Protein AF-A0A176ZD48-F1 (afdb_monomer)

Sequence (88 aa):
MGPIENFLTEMREQPCIGSELVDQLEGAHRAMEAEALSNMHARELLRAINWITAHTERSIVERLDQIQRLTSFKTHVILNMPHFTGWT

Mean predicted aligned error: 8.32 Å

Solvent-accessible surface area (backbone atoms only — not comparable to full-atom values): 5326 Å² total; per-residue (Å²): 127,54,41,49,59,50,43,50,50,58,45,67,73,34,91,87,46,58,66,68,59,52,52,50,51,52,51,51,48,56,53,41,55,61,46,26,77,82,31,70,68,42,41,52,49,52,50,53,48,35,55,48,40,55,46,74,92,50,55,72,66,60,42,48,53,52,51,45,59,72,69,61,68,82,74,79,95,78,80,79,68,82,75,79,56,93,70,133

Secondary structure (DSSP, 8-state):
--HHHHHHHHHHT-TTS-HHHHHHHHHHHHHHHHHHTT-HHHHHHHHHHHHHHT-TTS-HHHHHHHHHHHH---S-----GGGSS---

Nearest PDB structures (foldseek):
  5y6o-assembly1_A  TM=4.838E-01  e=7.200E+00  Homo sapiens

pLDDT: mean 78.42, std 18.61, range [33.06, 92.69]

Organism: NCBI:txid1497615

Foldseek 3Di:
DALVVVLLVVLVPDPPRDVVVSVVVVVVLVVLVVVVVPDVVSVVLNVQLSVLSNPPVDDSVVSVVVNCVSVVPPDDDDDPPPPVPPDD

Radius of gyration: 13.61 Å; Cα contacts (8 Å, |Δi|>4): 43; chains: 1; bounding box: 30×28×40 Å

Structure (mmCIF, N/CA/C/O backbone):
data_AF-A0A176ZD48-F1
#
_entry.id   AF-A0A176ZD48-F1
#
loop_
_atom_site.group_PDB
_atom_site.id
_atom_site.type_symbol
_atom_site.label_atom_id
_atom_site.label_alt_id
_atom_site.label_comp_id
_atom_site.label_asym_id
_atom_site.label_entity_id
_atom_site.label_seq_id
_atom_site.pdbx_PDB_ins_code
_atom_site.Cartn_x
_atom_site.Cartn_y
_atom_site.Cartn_z
_atom_site.occupancy
_atom_site.B_iso_or_equiv
_atom_site.auth_seq_id
_atom_site.auth_comp_id
_atom_site.auth_asym_id
_atom_site.auth_atom_id
_atom_site.pdbx_PDB_model_num
ATOM 1 N N . MET A 1 1 ? 2.75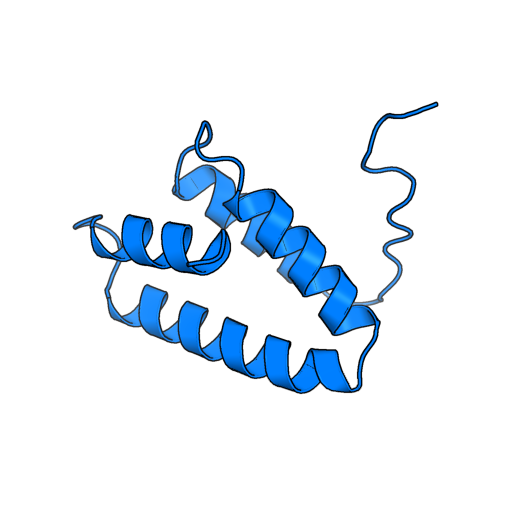1 15.089 2.883 1.00 61.84 1 MET A N 1
ATOM 2 C CA . MET A 1 1 ? 2.459 13.645 2.960 1.00 61.84 1 MET A CA 1
ATOM 3 C C . MET A 1 1 ? 1.477 13.334 1.855 1.00 61.84 1 MET A C 1
ATOM 5 O O . MET A 1 1 ? 0.564 14.133 1.655 1.00 61.84 1 MET A O 1
ATOM 9 N N . GLY A 1 2 ? 1.734 12.289 1.072 1.00 84.38 2 GLY A N 1
ATOM 10 C CA . GLY A 1 2 ? 0.814 11.843 0.036 1.00 84.38 2 GLY A CA 1
ATOM 11 C C . GLY A 1 2 ? -0.353 11.034 0.620 1.00 84.38 2 GLY A C 1
ATOM 12 O O . GLY A 1 2 ? -0.421 10.805 1.834 1.00 84.38 2 GLY A O 1
ATOM 13 N N . PRO A 1 3 ? -1.314 10.633 -0.232 1.00 87.81 3 PRO A N 1
ATOM 14 C CA . PRO A 1 3 ? -2.5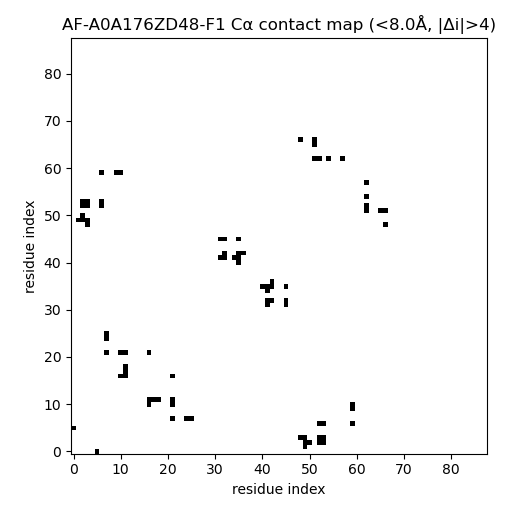07 9.907 0.197 1.00 87.81 3 PRO A CA 1
ATOM 15 C C . PRO A 1 3 ? -2.196 8.595 0.922 1.00 87.81 3 PRO A C 1
ATOM 17 O O . PRO A 1 3 ? -2.843 8.265 1.914 1.00 87.81 3 PRO A O 1
ATOM 20 N N . ILE A 1 4 ? -1.189 7.852 0.458 1.00 89.31 4 ILE A N 1
ATOM 21 C CA . ILE A 1 4 ? -0.806 6.584 1.077 1.00 89.31 4 ILE A CA 1
ATOM 22 C C . ILE A 1 4 ? -0.080 6.769 2.411 1.00 89.31 4 ILE A C 1
ATOM 24 O O . ILE A 1 4 ? -0.321 5.999 3.333 1.00 89.31 4 ILE A O 1
ATOM 28 N N . GLU A 1 5 ? 0.738 7.808 2.580 1.00 91.50 5 GLU A N 1
ATOM 29 C CA . GLU A 1 5 ? 1.402 8.088 3.857 1.00 91.50 5 GLU A CA 1
ATOM 30 C C . GLU A 1 5 ? 0.402 8.527 4.931 1.00 91.50 5 GLU A C 1
ATOM 32 O O . GLU A 1 5 ? 0.541 8.149 6.097 1.00 91.50 5 GLU A O 1
ATOM 37 N N . ASN A 1 6 ? -0.636 9.274 4.538 1.00 92.31 6 ASN A N 1
ATOM 38 C CA . ASN A 1 6 ? -1.747 9.606 5.429 1.00 92.31 6 ASN A CA 1
ATOM 39 C C . ASN A 1 6 ? -2.498 8.335 5.841 1.00 92.31 6 ASN A C 1
ATOM 41 O O . ASN A 1 6 ? -2.692 8.100 7.027 1.00 92.31 6 ASN A O 1
ATOM 45 N N . PHE A 1 7 ? -2.810 7.459 4.885 1.00 92.06 7 PHE A N 1
ATOM 46 C CA . PHE A 1 7 ? -3.465 6.184 5.163 1.00 92.06 7 PHE A CA 1
ATOM 47 C C . PHE A 1 7 ? -2.645 5.260 6.080 1.00 92.06 7 PHE A C 1
ATOM 49 O O . PHE A 1 7 ? -3.193 4.675 7.010 1.00 92.06 7 PHE A O 1
ATOM 56 N N . LEU A 1 8 ? -1.327 5.156 5.878 1.00 91.12 8 LEU A N 1
ATOM 57 C CA . LEU A 1 8 ? -0.446 4.394 6.772 1.00 91.12 8 LEU A CA 1
ATOM 58 C C . LEU A 1 8 ? -0.426 4.994 8.184 1.00 91.12 8 LEU A C 1
ATOM 60 O O . LEU A 1 8 ? -0.409 4.256 9.165 1.00 91.12 8 LEU A O 1
ATOM 64 N N . THR A 1 9 ? -0.472 6.323 8.298 1.00 91.75 9 THR A N 1
ATOM 65 C CA . THR A 1 9 ? -0.589 7.007 9.595 1.00 91.75 9 THR A CA 1
ATOM 66 C C . THR A 1 9 ? -1.914 6.670 10.275 1.00 91.75 9 THR A C 1
ATOM 68 O O . THR A 1 9 ? -1.907 6.222 11.418 1.00 91.75 9 THR A O 1
ATOM 71 N N . GLU A 1 10 ? -3.031 6.769 9.550 1.00 91.12 10 GLU A N 1
ATOM 72 C CA . GLU A 1 10 ? -4.361 6.394 10.044 1.00 91.12 10 GLU A CA 1
ATOM 73 C C . GLU A 1 10 ? -4.403 4.934 10.525 1.00 91.12 10 GLU A C 1
ATOM 75 O O . GLU A 1 10 ? -5.011 4.635 11.552 1.00 91.12 10 GLU A O 1
ATOM 80 N N . MET A 1 11 ? -3.732 4.017 9.814 1.00 88.19 11 MET A N 1
ATOM 81 C CA . MET A 1 11 ? -3.621 2.612 10.216 1.00 88.19 11 MET A CA 1
ATOM 82 C C . MET A 1 11 ? -2.838 2.430 11.520 1.00 88.19 11 MET A C 1
ATOM 84 O O . MET A 1 11 ? -3.228 1.595 12.333 1.00 88.19 11 MET A O 1
ATOM 88 N N . ARG A 1 12 ? -1.762 3.199 11.745 1.00 89.69 12 ARG A N 1
ATOM 89 C CA . ARG A 1 12 ? -0.976 3.144 12.997 1.00 89.69 12 ARG A CA 1
ATOM 90 C C . ARG A 1 12 ? -1.768 3.614 14.210 1.00 89.69 12 ARG A C 1
ATOM 92 O O . ARG A 1 12 ? -1.502 3.166 15.320 1.00 89.69 12 ARG A O 1
ATOM 99 N N . GLU A 1 13 ? -2.725 4.508 14.003 1.00 89.12 13 GLU A N 1
ATOM 100 C CA . GLU A 1 13 ? -3.593 5.020 15.064 1.00 89.12 13 GLU A CA 1
ATOM 101 C C . GLU A 1 13 ? -4.678 4.012 15.479 1.00 89.12 13 GLU A C 1
ATOM 103 O O . GLU A 1 13 ? -5.305 4.189 16.524 1.00 89.12 13 GLU A O 1
ATOM 108 N N . GLN A 1 14 ? -4.892 2.935 14.709 1.00 85.06 14 GLN A N 1
ATOM 109 C CA . GLN A 1 14 ? -5.867 1.896 15.042 1.00 85.06 14 GLN A CA 1
ATOM 110 C C . GLN A 1 14 ? -5.274 0.846 15.996 1.00 85.06 14 GLN A C 1
ATOM 112 O O . GLN A 1 14 ? -4.409 0.072 15.588 1.00 85.06 14 GLN A O 1
ATOM 117 N N . PRO A 1 15 ? -5.800 0.693 17.229 1.00 76.31 15 PRO A N 1
ATOM 118 C CA . PRO A 1 15 ? -5.268 -0.266 18.206 1.00 76.31 15 PRO A CA 1
ATOM 119 C C . PRO A 1 15 ? -5.386 -1.736 17.778 1.00 76.31 15 PRO A C 1
ATOM 121 O O . PRO A 1 15 ? -4.708 -2.603 18.323 1.00 76.31 15 PRO A O 1
ATOM 124 N N . CYS A 1 16 ? -6.292 -2.032 16.843 1.00 76.56 16 CYS A N 1
ATOM 125 C CA . CYS A 1 16 ? -6.552 -3.377 16.334 1.00 76.56 16 CYS A CA 1
ATOM 126 C C . CYS A 1 16 ? -5.677 -3.764 15.133 1.00 76.56 16 CYS A C 1
ATOM 128 O O . CYS A 1 16 ? -5.683 -4.929 14.736 1.00 76.56 16 CYS A O 1
ATOM 130 N N . ILE A 1 17 ? -4.937 -2.816 14.554 1.00 77.44 17 ILE A N 1
ATOM 131 C CA . ILE A 1 17 ? -4.029 -3.066 13.437 1.00 77.44 17 ILE A CA 1
ATOM 132 C C . ILE A 1 17 ? -2.629 -3.239 14.020 1.00 77.44 17 ILE A C 1
ATOM 134 O O . ILE A 1 17 ? -2.068 -2.323 14.614 1.00 77.44 17 ILE A O 1
ATOM 138 N N . GLY A 1 18 ? -2.066 -4.439 13.879 1.00 77.56 18 GLY A N 1
ATOM 139 C CA . GLY A 1 18 ? -0.709 -4.710 14.347 1.00 77.56 18 GLY A CA 1
ATOM 140 C C . GLY A 1 18 ? 0.298 -3.798 13.645 1.00 77.56 18 GLY A C 1
ATOM 141 O O . GLY A 1 18 ? 0.280 -3.692 12.419 1.00 77.56 18 GLY A O 1
ATOM 142 N N . SER A 1 19 ? 1.196 -3.171 14.408 1.00 76.81 19 SER A N 1
ATOM 143 C CA . SER A 1 19 ? 2.229 -2.270 13.874 1.00 76.81 19 SER A CA 1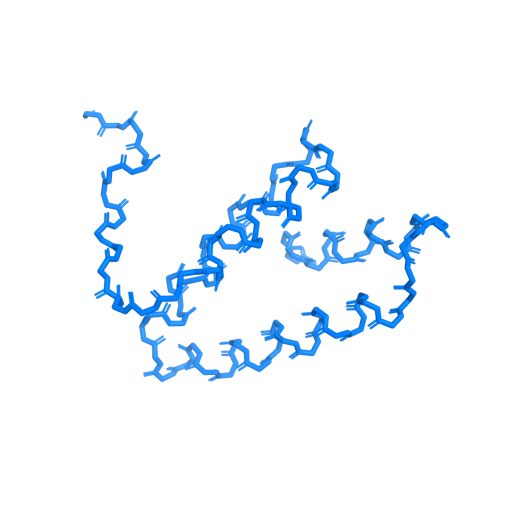
ATOM 144 C C . SER A 1 19 ? 3.086 -2.933 12.791 1.00 76.81 19 SER A C 1
ATOM 146 O O . SER A 1 19 ? 3.417 -2.301 11.794 1.00 76.81 19 SER A O 1
ATOM 148 N N . GLU A 1 20 ? 3.348 -4.234 12.937 1.00 79.56 20 GLU A N 1
ATOM 149 C CA . GLU A 1 20 ? 4.079 -5.047 11.961 1.00 79.56 20 GLU A CA 1
ATOM 150 C C . GLU A 1 20 ? 3.424 -5.044 10.570 1.00 79.56 20 GLU A C 1
ATOM 152 O O . GLU A 1 20 ? 4.122 -4.958 9.562 1.00 79.56 20 GLU A O 1
ATOM 157 N N . LEU A 1 21 ? 2.089 -5.079 10.491 1.00 81.19 21 LEU A N 1
ATOM 158 C CA . LEU A 1 21 ? 1.381 -5.029 9.209 1.00 81.19 21 LEU A CA 1
ATOM 159 C C . LEU A 1 21 ? 1.587 -3.678 8.517 1.00 81.19 21 LEU A C 1
ATOM 161 O O . LEU A 1 21 ? 1.774 -3.623 7.302 1.00 81.19 21 LEU A O 1
ATOM 165 N N . VAL A 1 22 ? 1.563 -2.585 9.283 1.00 85.19 22 VAL A N 1
ATOM 166 C CA . VAL A 1 22 ? 1.757 -1.246 8.720 1.00 85.19 22 VAL A CA 1
ATOM 167 C C . VAL A 1 22 ? 3.183 -1.074 8.204 1.00 85.19 22 VAL A C 1
ATOM 169 O O . VAL A 1 22 ? 3.379 -0.531 7.119 1.00 85.19 22 VAL A O 1
ATOM 172 N N . ASP A 1 23 ? 4.169 -1.603 8.927 1.00 84.00 23 ASP A N 1
ATOM 173 C CA . ASP A 1 23 ? 5.571 -1.559 8.512 1.00 84.00 23 ASP A CA 1
ATOM 174 C C . ASP A 1 23 ? 5.822 -2.410 7.254 1.00 84.00 23 ASP A C 1
ATOM 176 O O . ASP A 1 23 ? 6.560 -1.994 6.357 1.00 84.00 23 ASP A O 1
ATOM 180 N N . GLN A 1 24 ? 5.157 -3.566 7.128 1.00 83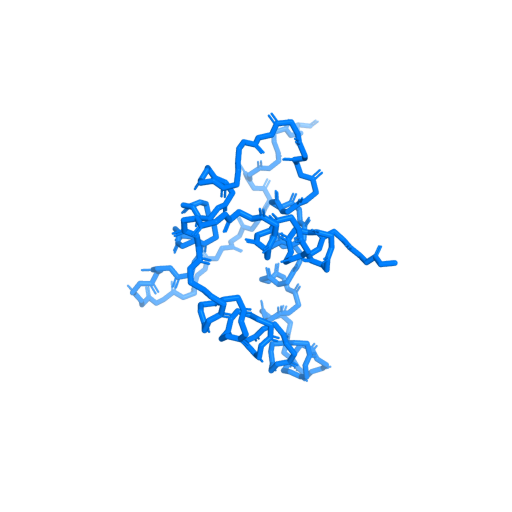.50 24 GLN A N 1
ATOM 181 C CA . GLN A 1 24 ? 5.188 -4.379 5.907 1.00 83.50 24 GLN A CA 1
ATOM 182 C C . GLN A 1 24 ? 4.589 -3.637 4.704 1.00 83.50 24 GLN A C 1
ATOM 184 O O . GLN A 1 24 ? 5.172 -3.661 3.618 1.00 83.50 24 GLN A O 1
ATOM 189 N N . LEU A 1 25 ? 3.454 -2.953 4.883 1.00 85.00 25 LEU A N 1
ATOM 190 C CA . LEU A 1 25 ? 2.823 -2.157 3.825 1.00 85.00 25 LEU A CA 1
ATOM 191 C C . LEU A 1 25 ? 3.677 -0.950 3.424 1.00 85.00 25 LEU A C 1
ATOM 193 O O . LEU A 1 25 ? 3.809 -0.667 2.234 1.00 85.00 25 LEU A O 1
ATOM 197 N N . GLU A 1 26 ? 4.305 -0.271 4.386 1.00 89.12 26 GLU A N 1
ATOM 198 C CA . GLU A 1 26 ? 5.236 0.822 4.102 1.00 89.12 26 GLU A CA 1
ATOM 199 C C . GLU A 1 26 ? 6.465 0.323 3.325 1.00 89.12 26 GLU A C 1
ATOM 201 O O . GLU A 1 26 ? 6.876 0.939 2.338 1.00 89.12 26 GLU A O 1
ATOM 206 N N . GLY A 1 27 ? 7.028 -0.823 3.720 1.00 84.56 27 GLY A N 1
ATOM 207 C CA . GLY A 1 27 ? 8.126 -1.464 2.999 1.00 84.56 27 GLY A CA 1
ATOM 208 C C . GLY A 1 27 ? 7.744 -1.839 1.564 1.00 84.56 27 GLY A C 1
ATOM 209 O O . GLY A 1 27 ? 8.489 -1.543 0.628 1.00 84.56 27 GLY A O 1
ATOM 210 N N . ALA A 1 28 ? 6.560 -2.430 1.379 1.00 85.75 28 ALA A N 1
ATOM 211 C CA . ALA A 1 28 ? 6.033 -2.778 0.063 1.00 85.75 28 ALA A CA 1
ATOM 212 C C . ALA A 1 28 ? 5.806 -1.537 -0.816 1.00 85.75 28 ALA A C 1
ATOM 214 O O . ALA A 1 28 ? 6.153 -1.559 -1.996 1.00 85.75 28 ALA A O 1
ATOM 215 N N . HIS A 1 29 ? 5.289 -0.443 -0.245 1.00 89.00 29 HIS A N 1
ATOM 216 C CA . HIS A 1 29 ? 5.123 0.821 -0.960 1.00 89.00 29 HIS A CA 1
ATOM 217 C C . HIS A 1 29 ? 6.463 1.356 -1.474 1.00 89.00 29 HIS A C 1
ATOM 219 O O . HIS A 1 29 ? 6.598 1.598 -2.670 1.00 89.00 29 HIS A O 1
ATOM 225 N N . ARG A 1 30 ? 7.484 1.449 -0.612 1.00 89.69 30 ARG A N 1
ATOM 226 C CA . ARG A 1 30 ? 8.817 1.940 -1.011 1.00 89.69 30 ARG A CA 1
ATOM 227 C C . ARG A 1 30 ? 9.465 1.071 -2.089 1.00 89.69 30 ARG A C 1
ATOM 229 O O . ARG A 1 30 ? 10.093 1.590 -3.011 1.00 89.69 30 ARG A O 1
ATOM 236 N N . ALA A 1 31 ? 9.321 -0.251 -1.986 1.00 86.81 31 ALA A N 1
ATOM 237 C CA . ALA A 1 31 ? 9.810 -1.172 -3.011 1.00 86.81 31 ALA A CA 1
ATOM 238 C C . ALA A 1 31 ? 9.105 -0.932 -4.357 1.00 86.81 31 ALA A C 1
ATOM 240 O O . ALA A 1 31 ? 9.755 -0.883 -5.401 1.00 86.81 31 ALA A O 1
ATOM 241 N N . MET A 1 32 ? 7.789 -0.716 -4.323 1.00 85.88 32 MET A N 1
ATOM 242 C CA . MET A 1 32 ? 6.990 -0.437 -5.510 1.00 85.88 32 MET A CA 1
ATOM 243 C C . MET A 1 32 ? 7.311 0.933 -6.121 1.00 85.88 32 MET A C 1
ATOM 245 O O . MET A 1 32 ? 7.367 1.042 -7.342 1.00 85.88 32 MET A O 1
ATOM 249 N N . GLU A 1 33 ? 7.586 1.962 -5.313 1.00 89.94 33 GLU A N 1
ATOM 250 C CA . GLU A 1 33 ? 8.071 3.267 -5.787 1.00 89.94 33 GLU A CA 1
ATOM 251 C C . GLU A 1 33 ? 9.400 3.144 -6.534 1.00 89.94 33 GLU A C 1
ATOM 253 O O . GLU A 1 33 ? 9.557 3.706 -7.621 1.00 89.94 33 GLU A O 1
ATOM 258 N N . ALA A 1 34 ? 10.340 2.364 -5.993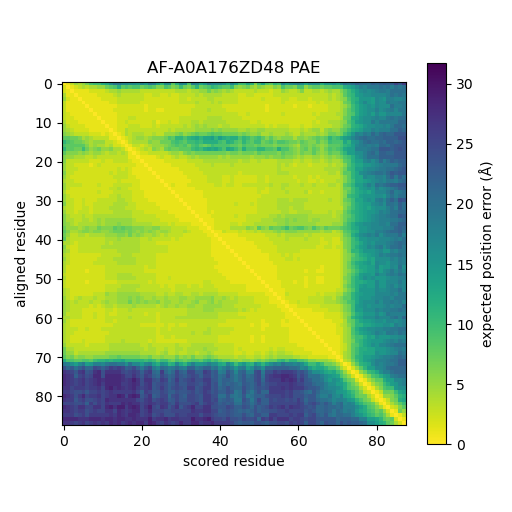 1.00 89.19 34 ALA A N 1
ATOM 259 C CA . ALA A 1 34 ? 11.609 2.096 -6.659 1.00 89.19 34 ALA A CA 1
ATOM 260 C C . ALA A 1 34 ? 11.402 1.354 -7.992 1.00 89.19 34 ALA A C 1
ATOM 262 O O . ALA A 1 34 ? 11.997 1.723 -9.007 1.00 89.19 34 ALA A O 1
ATOM 263 N N . GLU A 1 35 ? 10.524 0.347 -8.021 1.00 86.69 35 GLU A N 1
ATOM 264 C CA . GLU A 1 35 ? 10.202 -0.392 -9.245 1.00 86.69 35 GLU A CA 1
ATOM 265 C C . GLU A 1 35 ? 9.525 0.505 -10.293 1.00 86.69 35 GLU A C 1
ATOM 267 O O . GLU A 1 35 ? 9.872 0.475 -11.480 1.00 86.69 35 GLU A O 1
ATOM 272 N N . ALA A 1 36 ? 8.616 1.374 -9.855 1.00 89.00 36 ALA A N 1
ATOM 273 C CA . ALA A 1 36 ? 7.887 2.310 -10.695 1.00 89.00 36 ALA A CA 1
ATOM 274 C C . ALA A 1 36 ? 8.800 3.281 -11.451 1.00 89.00 36 ALA A C 1
ATOM 276 O O . ALA A 1 36 ? 8.422 3.753 -12.521 1.00 89.00 36 ALA A O 1
ATOM 277 N N . LEU A 1 37 ? 10.031 3.538 -11.003 1.00 89.81 37 LEU A N 1
ATOM 278 C CA . LEU A 1 37 ? 10.986 4.332 -11.785 1.00 89.81 37 LEU A CA 1
ATOM 279 C C . LEU A 1 37 ? 11.251 3.721 -13.168 1.00 89.81 37 LEU A C 1
ATOM 281 O O . LEU A 1 37 ? 11.363 4.454 -14.151 1.00 89.81 37 LEU A O 1
ATOM 285 N N . SER A 1 38 ? 11.258 2.391 -13.269 1.00 90.38 38 SER A N 1
ATOM 286 C CA . SER A 1 38 ? 11.580 1.658 -14.501 1.00 90.38 38 SER A CA 1
ATOM 287 C C . SER A 1 38 ? 10.413 0.850 -15.083 1.00 90.38 38 SER A C 1
ATOM 289 O O . SER A 1 38 ? 10.462 0.481 -16.255 1.00 90.38 38 SER A O 1
ATOM 291 N N . ASN A 1 39 ? 9.340 0.629 -14.316 1.00 89.06 39 ASN A N 1
ATOM 292 C CA . ASN A 1 39 ? 8.200 -0.197 -14.707 1.00 89.06 39 ASN A CA 1
ATOM 293 C C . ASN A 1 39 ? 6.892 0.616 -14.749 1.00 89.06 39 ASN A C 1
ATOM 295 O O . ASN A 1 39 ? 6.377 1.069 -13.727 1.00 89.06 39 ASN A O 1
ATOM 299 N N . MET A 1 40 ? 6.312 0.766 -15.943 1.00 87.94 40 MET A N 1
ATOM 300 C CA . MET A 1 40 ? 5.040 1.473 -16.135 1.00 87.94 40 MET A CA 1
ATOM 301 C C . MET A 1 40 ? 3.869 0.791 -15.414 1.00 87.94 40 MET A C 1
ATOM 303 O O . MET A 1 40 ? 3.000 1.482 -14.894 1.00 87.94 40 MET A O 1
ATOM 307 N N . HIS A 1 41 ? 3.853 -0.541 -15.320 1.00 86.50 41 HIS A N 1
ATOM 308 C CA . HIS A 1 41 ? 2.795 -1.258 -14.604 1.00 86.50 41 HIS A CA 1
ATOM 309 C C . HIS A 1 41 ? 2.847 -0.987 -13.100 1.00 86.50 41 HIS A C 1
ATOM 311 O O . HIS A 1 41 ? 1.803 -0.792 -12.483 1.00 86.50 41 HIS A O 1
ATOM 317 N N . ALA A 1 42 ? 4.051 -0.892 -12.528 1.00 84.69 42 ALA A N 1
ATOM 318 C CA . ALA A 1 42 ? 4.224 -0.495 -11.134 1.00 84.69 42 ALA A CA 1
ATOM 319 C C . ALA A 1 42 ? 3.773 0.961 -10.899 1.00 84.69 42 ALA A C 1
ATOM 321 O O . ALA A 1 42 ? 3.125 1.238 -9.893 1.00 84.69 42 ALA A O 1
ATOM 322 N N . ARG A 1 43 ? 4.008 1.885 -11.850 1.00 88.12 43 ARG A N 1
ATOM 323 C CA . ARG A 1 43 ? 3.464 3.261 -11.772 1.00 88.12 43 ARG A CA 1
ATOM 324 C C . ARG A 1 43 ? 1.939 3.284 -11.760 1.00 88.12 43 ARG A C 1
ATOM 326 O O . ARG A 1 43 ? 1.354 4.003 -10.956 1.00 88.12 43 ARG A O 1
ATOM 333 N N . GLU A 1 44 ? 1.297 2.533 -12.652 1.00 88.69 44 GLU A N 1
ATOM 334 C CA . GLU A 1 44 ? -0.168 2.478 -12.714 1.00 88.69 44 GLU A CA 1
ATOM 335 C C . GLU A 1 44 ? -0.757 1.828 -11.457 1.00 88.69 44 GLU A C 1
ATOM 337 O O . GLU A 1 44 ? -1.741 2.322 -10.908 1.00 88.69 44 GLU A O 1
ATOM 342 N N . LEU A 1 45 ? -0.108 0.788 -10.928 1.00 88.50 45 LEU A N 1
ATOM 343 C CA . LEU A 1 45 ? -0.495 0.187 -9.656 1.00 88.50 45 LEU A CA 1
ATOM 344 C C . LEU A 1 45 ? -0.398 1.195 -8.499 1.00 88.50 45 LEU A C 1
ATOM 346 O O . LEU A 1 45 ? -1.357 1.341 -7.744 1.00 88.50 45 LEU A O 1
ATOM 350 N N . LEU A 1 46 ? 0.696 1.959 -8.400 1.00 89.81 46 LEU A N 1
ATOM 351 C CA . LEU A 1 46 ? 0.837 3.024 -7.398 1.00 89.81 46 LEU A CA 1
ATOM 352 C C . LEU A 1 46 ? -0.214 4.124 -7.548 1.00 89.81 46 LEU A C 1
ATOM 354 O O . LEU A 1 46 ? -0.698 4.646 -6.545 1.00 89.81 46 LEU A O 1
ATOM 358 N N . ARG A 1 47 ? -0.583 4.494 -8.779 1.00 90.12 47 ARG A N 1
ATOM 359 C CA . ARG A 1 47 ? -1.662 5.463 -9.028 1.00 90.12 47 ARG A CA 1
ATOM 360 C C . ARG A 1 47 ? -3.001 4.941 -8.524 1.00 90.12 47 ARG A C 1
ATOM 362 O O . ARG A 1 47 ? -3.713 5.681 -7.854 1.00 90.12 47 ARG A O 1
ATOM 369 N N . ALA A 1 48 ? -3.317 3.676 -8.793 1.00 90.00 48 ALA A N 1
ATOM 370 C CA . ALA A 1 48 ? -4.541 3.049 -8.307 1.00 90.00 48 ALA A CA 1
ATOM 371 C C . ALA A 1 48 ? -4.566 2.940 -6.775 1.00 90.00 48 ALA A C 1
ATOM 373 O O . ALA A 1 48 ? -5.584 3.256 -6.163 1.00 90.00 48 ALA A O 1
ATOM 374 N N . ILE A 1 49 ? -3.446 2.574 -6.143 1.00 90.38 49 ILE A N 1
ATOM 375 C CA . ILE A 1 49 ? -3.338 2.542 -4.678 1.00 90.38 49 ILE A CA 1
ATOM 376 C C . ILE A 1 49 ? -3.520 3.949 -4.097 1.00 90.38 49 ILE A C 1
ATOM 378 O O . ILE A 1 49 ? -4.331 4.118 -3.194 1.00 90.38 49 ILE A O 1
ATOM 382 N N . ASN A 1 50 ? -2.844 4.965 -4.644 1.00 92.31 50 ASN A N 1
ATOM 383 C CA . ASN A 1 50 ? -3.002 6.354 -4.200 1.00 92.31 50 ASN A CA 1
ATOM 384 C C . ASN A 1 50 ? -4.430 6.873 -4.378 1.00 92.31 50 ASN A C 1
ATOM 386 O O . ASN A 1 50 ? -4.929 7.618 -3.537 1.00 92.31 50 ASN A O 1
ATOM 390 N N . TRP A 1 51 ? -5.101 6.477 -5.460 1.00 92.56 51 TRP A N 1
ATOM 391 C CA . TRP A 1 51 ? -6.507 6.793 -5.655 1.00 92.56 51 TRP A CA 1
ATOM 392 C C . TRP A 1 51 ? -7.356 6.154 -4.553 1.00 92.56 51 TRP A C 1
ATOM 394 O O . TRP A 1 51 ? -8.120 6.866 -3.917 1.00 92.56 51 TRP A O 1
ATOM 404 N N . ILE A 1 52 ? -7.180 4.862 -4.243 1.00 91.38 52 ILE A N 1
ATOM 405 C CA . ILE A 1 52 ? -7.915 4.185 -3.157 1.00 91.38 52 ILE A CA 1
ATOM 406 C C . ILE A 1 52 ? -7.665 4.866 -1.804 1.00 91.38 52 ILE A C 1
ATOM 408 O O . ILE A 1 52 ? -8.619 5.160 -1.085 1.00 91.38 52 ILE A O 1
ATOM 412 N N . THR A 1 53 ? -6.408 5.150 -1.457 1.00 92.00 53 THR A N 1
ATOM 413 C CA . THR A 1 53 ? -6.054 5.717 -0.146 1.00 92.00 53 THR A CA 1
ATOM 414 C C . THR A 1 53 ? -6.527 7.155 0.038 1.00 92.00 53 THR A C 1
ATOM 416 O O . THR A 1 53 ? -6.820 7.543 1.169 1.00 92.00 53 THR A O 1
ATOM 419 N N . ALA A 1 54 ? -6.701 7.906 -1.056 1.00 92.69 54 ALA A N 1
ATOM 420 C CA . ALA A 1 54 ? -7.251 9.261 -1.043 1.00 92.69 54 ALA A CA 1
ATOM 421 C C . ALA A 1 54 ? -8.744 9.343 -0.664 1.00 92.69 54 ALA A C 1
ATOM 423 O O . ALA A 1 54 ? -9.201 10.429 -0.313 1.00 92.69 54 ALA A O 1
ATOM 424 N N . HIS A 1 55 ? -9.497 8.235 -0.707 1.00 91.75 55 HIS A N 1
ATOM 425 C CA . HIS A 1 55 ? -10.918 8.198 -0.324 1.00 91.75 55 HIS A CA 1
ATOM 426 C C . HIS A 1 55 ? -11.071 8.137 1.202 1.00 91.75 55 HIS A C 1
ATOM 428 O O . HIS A 1 55 ? -11.385 7.089 1.773 1.00 91.75 55 HIS A O 1
ATOM 434 N N . THR A 1 56 ? -10.800 9.253 1.879 1.00 90.31 56 THR A N 1
ATOM 435 C CA . THR A 1 56 ? -10.869 9.361 3.347 1.00 90.31 56 THR A CA 1
ATOM 436 C C . THR A 1 56 ? -12.287 9.213 3.899 1.00 90.31 56 THR A C 1
ATOM 438 O O . THR A 1 56 ? -12.453 8.954 5.087 1.00 90.31 56 THR A O 1
ATOM 441 N N . GLU A 1 57 ? -13.317 9.315 3.055 1.00 91.69 57 GLU A N 1
ATOM 442 C CA . GLU A 1 57 ? -14.704 9.025 3.420 1.00 91.69 57 GLU A CA 1
ATOM 443 C C . GLU A 1 57 ? -14.980 7.526 3.617 1.00 91.69 57 GLU A C 1
ATOM 445 O O . GLU A 1 57 ? -16.002 7.163 4.199 1.00 91.69 57 GLU A O 1
ATOM 450 N N . ARG A 1 58 ? -14.080 6.652 3.144 1.00 89.25 58 ARG A N 1
ATOM 451 C CA . ARG A 1 58 ? -14.169 5.196 3.310 1.00 89.25 58 ARG A CA 1
ATOM 452 C C . ARG A 1 58 ? -13.388 4.736 4.531 1.00 89.25 58 ARG A C 1
ATOM 454 O O . ARG A 1 58 ? -12.300 5.238 4.839 1.00 89.25 58 ARG A O 1
ATOM 461 N N . SER A 1 59 ? -13.900 3.7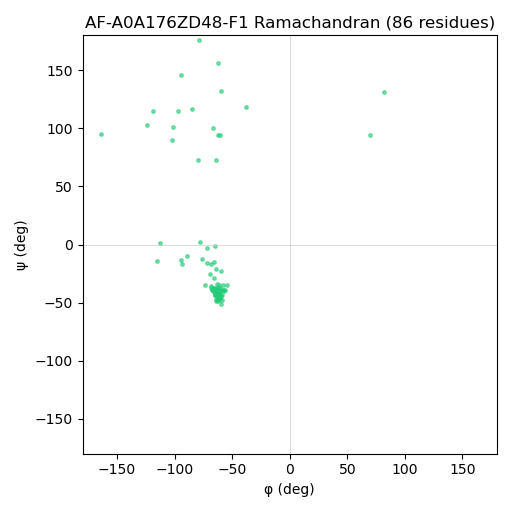03 5.193 1.00 90.62 59 SER A N 1
ATOM 462 C CA . SER A 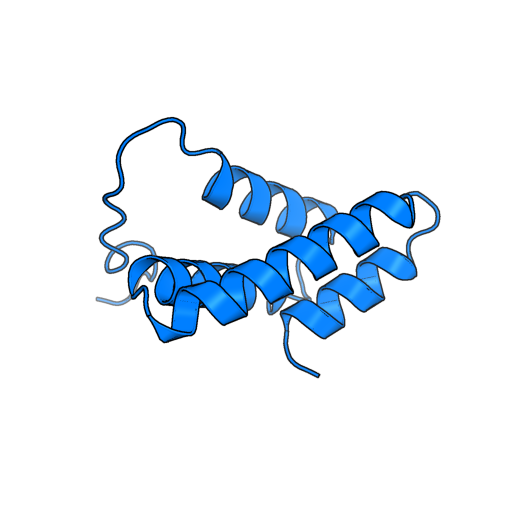1 59 ? -13.211 3.111 6.334 1.00 90.62 59 SER A CA 1
ATOM 463 C C . SER A 1 59 ? -11.852 2.526 5.932 1.00 90.62 59 SER A C 1
ATOM 465 O O . SER A 1 59 ? -11.609 2.158 4.778 1.00 90.62 59 SER A O 1
ATOM 467 N N . ILE A 1 60 ? -10.954 2.411 6.911 1.00 89.38 60 ILE A N 1
ATOM 468 C CA . ILE A 1 60 ? -9.629 1.808 6.716 1.00 89.38 60 ILE A CA 1
ATOM 469 C C . ILE A 1 60 ? -9.758 0.374 6.181 1.00 89.38 60 ILE A C 1
ATOM 471 O O . ILE A 1 60 ? -9.030 -0.015 5.272 1.00 89.38 60 ILE A O 1
ATOM 475 N N . VAL A 1 61 ? -10.730 -0.389 6.691 1.00 88.00 61 VAL A N 1
ATOM 476 C CA . VAL A 1 61 ? -10.989 -1.775 6.274 1.00 88.00 61 VAL A CA 1
ATOM 477 C C . VAL A 1 61 ? -11.437 -1.850 4.814 1.00 88.00 61 VAL A C 1
ATOM 479 O O . VAL A 1 61 ? -10.939 -2.693 4.075 1.00 88.00 61 VAL A O 1
ATOM 482 N N . GLU A 1 62 ? -12.325 -0.958 4.368 1.00 89.44 62 GLU A N 1
ATOM 483 C CA . GLU A 1 62 ? -12.771 -0.921 2.967 1.00 89.44 62 GLU A CA 1
ATOM 484 C C . GLU A 1 62 ? -11.629 -0.572 2.011 1.00 89.44 62 GLU A C 1
ATOM 486 O O . GLU A 1 62 ? -11.487 -1.197 0.959 1.00 89.44 62 GLU A O 1
ATOM 491 N N . ARG A 1 63 ? -10.785 0.399 2.379 1.00 90.38 63 ARG A N 1
ATOM 492 C CA . ARG A 1 63 ? -9.598 0.751 1.588 1.00 90.38 63 ARG A CA 1
ATOM 493 C C . ARG A 1 63 ? -8.587 -0.402 1.548 1.00 90.38 63 ARG A C 1
ATOM 495 O O . ARG A 1 63 ? -8.060 -0.694 0.477 1.00 90.38 63 ARG A O 1
ATOM 502 N N . LEU A 1 64 ? -8.369 -1.108 2.663 1.00 85.25 64 LEU A N 1
ATOM 503 C CA . LEU A 1 64 ? -7.515 -2.304 2.710 1.00 85.25 64 LEU A CA 1
ATOM 504 C C . LEU A 1 64 ? -8.042 -3.445 1.836 1.00 85.25 64 LEU A C 1
ATOM 506 O O . LEU A 1 64 ? -7.270 -4.018 1.071 1.00 85.25 64 LEU A O 1
ATOM 510 N N . ASP A 1 65 ? -9.337 -3.754 1.906 1.00 86.81 65 ASP A N 1
ATOM 511 C CA . ASP A 1 65 ? -9.962 -4.782 1.064 1.00 86.81 65 ASP A CA 1
ATOM 512 C C . ASP A 1 65 ? -9.824 -4.433 -0.426 1.00 86.81 65 ASP A C 1
ATOM 514 O O . ASP A 1 65 ? -9.490 -5.287 -1.245 1.00 86.81 65 ASP A O 1
ATOM 518 N N . GLN A 1 66 ? -9.981 -3.160 -0.796 1.00 89.06 66 GLN A N 1
ATOM 519 C CA . GLN A 1 66 ? -9.774 -2.711 -2.176 1.00 89.06 66 GLN A CA 1
ATOM 520 C C . GLN A 1 66 ? -8.319 -2.856 -2.638 1.00 89.06 66 GLN A C 1
ATOM 522 O O . GLN A 1 66 ? -8.082 -3.351 -3.743 1.00 89.06 66 GLN A O 1
ATOM 527 N N . ILE A 1 67 ? -7.347 -2.482 -1.800 1.00 88.06 67 ILE A N 1
ATOM 528 C CA . ILE A 1 67 ? -5.915 -2.682 -2.085 1.00 88.06 67 ILE A CA 1
ATOM 529 C C . ILE A 1 67 ? -5.603 -4.178 -2.220 1.00 88.06 67 ILE A C 1
ATOM 531 O O . ILE A 1 67 ? -4.899 -4.592 -3.146 1.00 88.06 67 ILE A O 1
ATOM 535 N N . GLN A 1 68 ? -6.157 -5.012 -1.339 1.00 84.62 68 GLN A N 1
ATOM 536 C CA . GLN A 1 68 ? -5.992 -6.457 -1.410 1.00 84.62 68 GLN A CA 1
ATOM 537 C C . GLN A 1 68 ? -6.573 -7.006 -2.714 1.00 84.62 68 GLN A C 1
ATOM 539 O O . GLN A 1 68 ? -5.893 -7.747 -3.411 1.00 84.62 68 GLN A O 1
ATOM 544 N N . ARG A 1 69 ? -7.789 -6.615 -3.106 1.00 85.31 69 ARG A N 1
ATOM 545 C CA . ARG A 1 69 ? -8.398 -7.052 -4.374 1.00 85.31 69 ARG A CA 1
ATOM 546 C C . ARG A 1 69 ? -7.546 -6.664 -5.577 1.00 85.31 69 ARG A C 1
ATOM 548 O O . ARG A 1 69 ? -7.309 -7.508 -6.439 1.00 85.31 69 ARG A O 1
ATOM 555 N N . LEU A 1 70 ? -7.029 -5.435 -5.591 1.00 83.25 70 LEU A N 1
ATOM 556 C CA . LEU A 1 70 ? -6.153 -4.921 -6.645 1.00 83.25 70 LEU A CA 1
ATOM 557 C C . LEU A 1 70 ? -4.846 -5.723 -6.772 1.00 83.25 70 LEU A C 1
ATOM 559 O O . LEU A 1 70 ? -4.353 -5.923 -7.878 1.00 83.25 70 LEU A O 1
ATOM 563 N N . THR A 1 71 ? -4.304 -6.208 -5.654 1.00 76.81 71 THR A N 1
ATOM 564 C CA . THR A 1 71 ? -3.042 -6.971 -5.602 1.00 76.81 71 THR A CA 1
ATOM 565 C C . THR A 1 71 ? -3.240 -8.490 -5.660 1.00 76.81 71 THR A C 1
ATOM 567 O O . THR A 1 71 ? -2.311 -9.226 -5.981 1.00 76.81 71 THR A O 1
ATOM 570 N N . SER A 1 72 ? -4.457 -8.980 -5.408 1.00 70.88 72 SER A N 1
ATOM 571 C CA . SER A 1 72 ? -4.803 -10.407 -5.336 1.00 70.88 72 SER A CA 1
ATOM 572 C C . SER A 1 72 ? -4.961 -11.111 -6.686 1.00 70.88 72 SER A C 1
ATOM 574 O O . SER A 1 72 ? -5.281 -12.303 -6.707 1.00 70.88 72 SER A O 1
ATOM 576 N N . PHE A 1 73 ? -4.739 -10.419 -7.809 1.00 56.53 73 PHE A N 1
ATOM 577 C CA . PHE A 1 73 ? -4.792 -11.030 -9.135 1.00 56.53 73 PHE A CA 1
ATOM 578 C C . PHE A 1 73 ? -3.712 -12.113 -9.267 1.00 56.53 73 PHE A C 1
ATOM 580 O O . PHE A 1 73 ? -2.564 -11.864 -9.635 1.00 56.53 73 PHE A O 1
ATOM 587 N N . LYS A 1 74 ? -4.103 -13.359 -8.982 1.00 45.12 74 LYS A N 1
ATOM 588 C CA . LYS A 1 74 ? -3.366 -14.550 -9.390 1.00 45.12 74 LYS A CA 1
ATOM 589 C C . LYS A 1 74 ? -3.428 -14.628 -10.914 1.00 45.12 74 LYS A C 1
ATOM 591 O O . LYS A 1 74 ? -4.398 -15.126 -11.475 1.00 45.12 74 LYS A O 1
ATOM 596 N N . THR A 1 75 ? -2.338 -14.190 -11.536 1.00 37.69 75 THR A N 1
ATOM 597 C CA . THR A 1 75 ? -1.957 -14.475 -12.926 1.00 37.69 75 THR A CA 1
ATOM 598 C C . THR A 1 75 ? -2.634 -13.607 -14.000 1.00 37.69 75 THR A C 1
ATOM 600 O O . THR A 1 75 ? -3.847 -13.461 -14.056 1.00 37.69 75 THR A O 1
ATOM 603 N N . HIS A 1 76 ? -1.780 -13.091 -14.893 1.00 33.06 76 HIS A N 1
ATOM 604 C CA . HIS A 1 76 ? -2.038 -12.280 -16.090 1.00 33.06 76 HIS A CA 1
ATOM 605 C C . HIS A 1 76 ? -2.539 -10.842 -15.876 1.00 33.06 76 HIS A C 1
ATOM 607 O O . HIS A 1 76 ? -3.725 -10.541 -15.821 1.00 33.06 76 HIS A O 1
ATOM 613 N N . VAL A 1 77 ? -1.558 -9.933 -15.878 1.00 48.34 77 VAL A N 1
ATOM 614 C CA . VAL A 1 77 ? -1.689 -8.542 -16.327 1.00 48.34 77 VAL A CA 1
ATOM 615 C C . VAL A 1 77 ? -2.596 -8.474 -17.560 1.00 48.34 77 VAL A C 1
ATOM 617 O O . VAL A 1 77 ? -2.247 -9.057 -18.578 1.00 48.34 77 VAL A O 1
ATOM 620 N N . ILE A 1 78 ? -3.721 -7.764 -17.448 1.00 40.53 78 ILE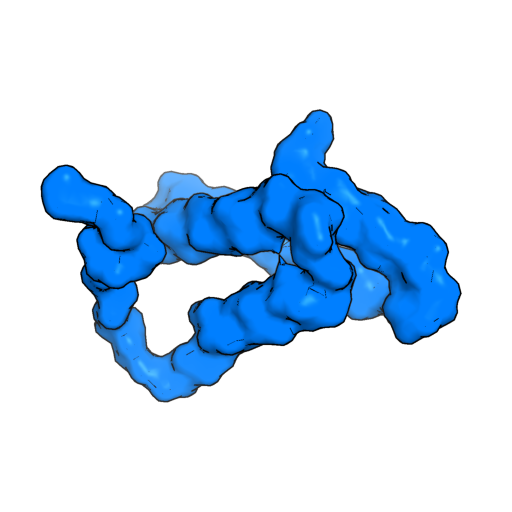 A N 1
ATOM 621 C CA . ILE A 1 78 ? -4.241 -6.726 -18.360 1.00 40.53 78 ILE A CA 1
ATOM 622 C C . ILE A 1 78 ? -5.305 -5.981 -17.537 1.00 40.53 78 ILE A C 1
ATOM 624 O O . ILE A 1 78 ? -6.457 -6.396 -17.458 1.00 40.53 78 ILE A O 1
ATOM 628 N N . LEU A 1 79 ? -4.929 -4.871 -16.901 1.00 38.66 79 LEU A N 1
ATO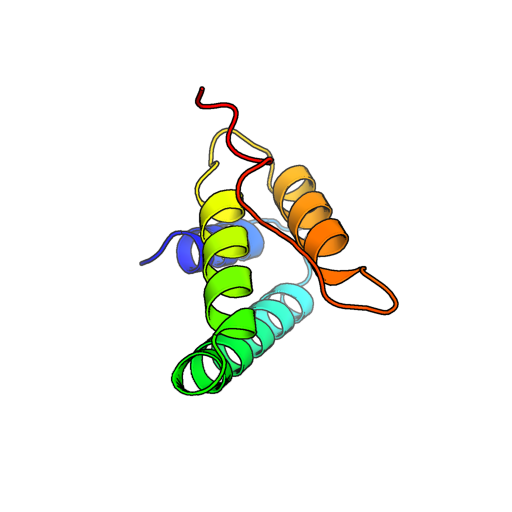M 629 C CA . LEU A 1 79 ? -5.901 -3.846 -16.524 1.00 38.66 79 LEU A CA 1
ATOM 630 C C . LEU A 1 79 ? -5.752 -2.718 -17.537 1.00 38.66 79 LEU A C 1
ATOM 632 O O . LEU A 1 79 ? -4.957 -1.798 -17.369 1.00 38.66 79 LEU A O 1
ATOM 636 N N . ASN A 1 80 ? -6.529 -2.820 -18.615 1.00 34.97 80 ASN A N 1
ATOM 637 C CA . ASN A 1 80 ? -6.975 -1.643 -19.342 1.00 34.97 80 ASN A CA 1
ATOM 638 C C . ASN A 1 80 ? -7.788 -0.800 -18.345 1.00 34.97 80 ASN A C 1
ATOM 640 O O . ASN A 1 80 ? -8.982 -1.017 -18.149 1.00 34.97 80 ASN A O 1
ATOM 644 N N . MET A 1 81 ? -7.120 0.163 -17.708 1.00 38.09 81 MET A N 1
ATOM 645 C CA . MET A 1 81 ? -7.721 1.139 -16.798 1.00 38.09 81 MET A CA 1
ATOM 646 C C . MET A 1 81 ? -8.733 2.151 -17.400 1.00 38.09 81 MET A C 1
ATOM 648 O O . MET A 1 81 ? -9.301 2.885 -16.594 1.00 38.09 81 MET A O 1
ATOM 652 N N . PRO A 1 82 ? -9.086 2.229 -18.710 1.00 39.66 82 PRO A N 1
ATOM 653 C CA . PRO A 1 82 ? -10.082 3.217 -19.152 1.00 39.66 82 PRO A CA 1
ATOM 654 C C . PRO A 1 82 ? -11.539 2.928 -18.750 1.00 39.66 82 PRO A C 1
ATOM 656 O O . PRO A 1 82 ? -12.416 3.714 -19.091 1.00 39.66 82 PRO A O 1
ATOM 659 N N . HIS A 1 83 ? -11.852 1.807 -18.092 1.00 39.00 83 HIS A N 1
ATOM 660 C CA . HIS A 1 83 ? -13.247 1.431 -17.793 1.00 39.00 83 HIS A CA 1
ATOM 661 C C . HIS A 1 83 ? -13.629 1.457 -16.311 1.00 39.00 83 HIS A C 1
ATOM 663 O O . HIS A 1 83 ? -14.778 1.179 -15.984 1.00 39.00 83 HIS A O 1
ATOM 669 N N . PHE A 1 84 ? -12.712 1.840 -15.417 1.00 40.69 84 PHE A N 1
ATOM 670 C CA . PHE A 1 84 ? -13.037 2.017 -13.994 1.00 40.69 84 PHE A CA 1
ATOM 671 C C . PHE A 1 84 ? -13.391 3.459 -13.611 1.00 40.69 84 PHE A C 1
ATOM 673 O O . PHE A 1 84 ? -13.982 3.690 -12.559 1.00 40.69 84 PHE A O 1
ATOM 680 N N . THR A 1 85 ? -13.111 4.431 -14.479 1.00 43.31 85 THR A N 1
ATOM 681 C CA . THR A 1 85 ? -13.616 5.798 -14.341 1.00 43.31 85 THR A CA 1
ATOM 682 C C . THR A 1 85 ? -14.789 5.960 -15.295 1.00 43.31 85 THR A C 1
ATOM 684 O O . THR A 1 85 ? -14.580 6.099 -16.496 1.00 43.31 85 THR A O 1
ATOM 687 N N . GLY A 1 86 ? -16.020 5.899 -14.786 1.00 38.72 86 GLY A N 1
ATOM 688 C CA . GLY A 1 86 ? -17.242 6.166 -15.550 1.00 38.72 86 GLY A CA 1
ATOM 689 C C . GLY A 1 86 ? -17.314 7.611 -16.051 1.00 38.72 86 GLY A C 1
ATOM 690 O O . GLY A 1 86 ? -18.069 8.413 -15.515 1.00 38.72 86 GLY A O 1
ATOM 691 N N . TRP A 1 87 ? -16.507 7.934 -17.055 1.00 39.31 87 TRP A N 1
ATOM 692 C CA . TRP A 1 87 ? -16.523 9.168 -17.825 1.00 39.31 87 TRP A CA 1
ATOM 693 C C . TRP A 1 87 ? -16.681 8.756 -19.290 1.00 39.31 87 TRP A C 1
ATOM 695 O O . TRP A 1 87 ? -15.747 8.236 -19.898 1.00 39.31 87 TRP A O 1
ATOM 705 N N . THR A 1 88 ? -17.898 8.905 -19.813 1.00 37.12 88 THR A N 1
ATOM 706 C CA . THR A 1 88 ? -18.135 9.073 -21.255 1.00 37.12 88 THR A CA 1
ATOM 707 C C . THR A 1 88 ? -17.614 10.423 -21.708 1.00 37.12 88 THR A C 1
ATOM 709 O O . THR A 1 88 ? -17.848 11.388 -20.942 1.00 37.12 88 THR A O 1
#